Protein AF-A0A9D3Z4W9-F1 (afdb_monomer_lite)

Secondary structure (DSSP, 8-state):
-EEEE-TTSGGGHHHHHHHHHHHSTTGGGT-----EEEE--S-PPPEEEEE-TTS-EEEEE-TT--HHHHHHHHHHHHHHHHTT--S-----------------

Radius of gyration: 21.05 Å; chains: 1; bounding box: 59×42×53 Å

Sequence (104 aa):
MKFSFDPYEPNTFSIRDCLSILTSKSLKREATARVRVDIKSDRSRPHIDVEFNDGHQLILKTEYLKSGDILEKMDKFCKAKDTSQGEADIALTKMAGKQQKKKK

pLDDT: mean 73.48, std 17.81, range [34.47, 90.88]

Structure (mmCIF, N/CA/C/O backbone):
data_AF-A0A9D3Z4W9-F1
#
_entry.id   AF-A0A9D3Z4W9-F1
#
loop_
_atom_site.group_PDB
_atom_site.id
_atom_site.type_symbol
_atom_site.label_atom_id
_atom_site.label_alt_id
_atom_site.label_comp_id
_atom_site.label_asym_id
_atom_site.label_entity_id
_atom_site.label_seq_id
_atom_site.pdbx_PDB_ins_code
_atom_site.Cartn_x
_atom_site.Cartn_y
_atom_site.Cartn_z
_atom_site.occupancy
_atom_site.B_iso_or_equiv
_atom_site.auth_seq_id
_atom_site.auth_comp_id
_atom_site.auth_asym_id
_atom_site.auth_atom_id
_atom_site.pdbx_PDB_model_num
ATOM 1 N N . MET A 1 1 ? -1.883 -8.188 5.963 1.00 84.00 1 MET A N 1
ATOM 2 C CA . MET A 1 1 ? -1.735 -7.325 4.772 1.00 84.00 1 MET A CA 1
ATOM 3 C C . MET A 1 1 ? -0.298 -7.375 4.274 1.00 84.00 1 MET A C 1
ATOM 5 O O . MET A 1 1 ? 0.609 -7.098 5.052 1.00 84.00 1 MET A O 1
ATOM 9 N N . LYS A 1 2 ? -0.074 -7.754 3.017 1.00 88.19 2 LYS A N 1
ATOM 10 C CA . LYS A 1 2 ? 1.241 -7.902 2.396 1.00 88.19 2 LYS A CA 1
ATOM 11 C C . LYS A 1 2 ? 1.344 -6.990 1.171 1.00 88.19 2 LYS A C 1
ATOM 13 O O . LYS A 1 2 ? 0.511 -7.055 0.278 1.00 88.19 2 LYS A O 1
ATOM 18 N N . PHE A 1 3 ? 2.368 -6.149 1.134 1.00 89.38 3 PHE A N 1
ATOM 19 C CA . PHE A 1 3 ? 2.687 -5.278 0.006 1.00 89.38 3 PHE A CA 1
ATOM 20 C C . PHE A 1 3 ? 3.859 -5.882 -0.743 1.00 89.38 3 PHE A C 1
ATOM 22 O O . PHE A 1 3 ? 4.932 -5.991 -0.158 1.00 89.38 3 PHE A O 1
ATOM 29 N N . SER A 1 4 ? 3.671 -6.251 -2.006 1.00 90.88 4 SER A N 1
ATOM 30 C CA . SER A 1 4 ? 4.747 -6.787 -2.837 1.00 90.88 4 SER A CA 1
ATOM 31 C C . SER A 1 4 ? 4.989 -5.859 -4.016 1.00 90.88 4 SER A C 1
ATOM 33 O O . SER A 1 4 ? 4.064 -5.598 -4.787 1.00 90.88 4 SER A O 1
ATOM 35 N N . PHE A 1 5 ? 6.210 -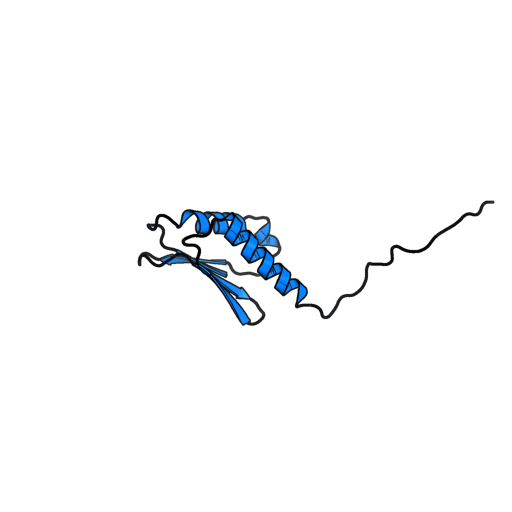5.353 -4.168 1.00 89.81 5 PHE A N 1
ATOM 36 C CA . PHE A 1 5 ? 6.568 -4.508 -5.308 1.00 89.81 5 PHE A CA 1
ATOM 37 C C . PHE A 1 5 ? 8.063 -4.540 -5.615 1.00 89.81 5 PHE A C 1
ATOM 39 O O . PHE A 1 5 ? 8.881 -4.844 -4.745 1.00 89.81 5 PHE A O 1
ATOM 46 N N . ASP A 1 6 ? 8.393 -4.185 -6.855 1.00 88.00 6 ASP A N 1
ATOM 47 C CA . ASP A 1 6 ? 9.762 -4.002 -7.328 1.00 88.00 6 ASP A CA 1
ATOM 48 C C . ASP A 1 6 ? 10.117 -2.504 -7.374 1.00 88.00 6 ASP A C 1
ATOM 50 O O . ASP A 1 6 ? 9.476 -1.754 -8.106 1.00 88.00 6 ASP A O 1
ATOM 54 N N . PRO A 1 7 ? 11.111 -2.019 -6.609 1.00 85.50 7 PRO A N 1
ATOM 55 C CA . PRO A 1 7 ? 11.423 -0.594 -6.529 1.00 85.50 7 PRO A CA 1
ATOM 56 C C . PRO A 1 7 ? 11.949 -0.004 -7.845 1.00 85.50 7 PRO A C 1
ATOM 58 O O . PRO A 1 7 ? 11.971 1.221 -7.972 1.00 85.50 7 PRO A O 1
ATOM 61 N N . TYR A 1 8 ? 12.377 -0.840 -8.795 1.00 84.75 8 TYR A N 1
ATOM 62 C CA . TYR A 1 8 ? 12.892 -0.409 -10.094 1.00 84.75 8 TYR A CA 1
ATOM 63 C C . TYR A 1 8 ? 11.790 -0.229 -11.146 1.00 84.75 8 TYR A C 1
ATOM 65 O O . TYR A 1 8 ? 12.039 0.376 -12.188 1.00 84.75 8 TYR A O 1
ATOM 73 N N . GLU A 1 9 ? 10.571 -0.706 -10.880 1.00 83.19 9 GLU A N 1
ATOM 74 C CA . GLU A 1 9 ? 9.425 -0.490 -11.762 1.00 83.19 9 GLU A CA 1
ATOM 75 C C . GLU A 1 9 ? 8.870 0.947 -11.612 1.00 83.19 9 GLU A C 1
ATOM 77 O O . GLU A 1 9 ? 8.651 1.419 -10.486 1.00 83.19 9 GLU A O 1
ATOM 82 N N . PRO A 1 10 ? 8.581 1.657 -12.724 1.00 77.75 10 PRO A N 1
ATOM 83 C CA . PRO A 1 10 ? 8.120 3.050 -12.701 1.00 77.75 10 PRO A CA 1
ATOM 84 C C . PRO A 1 10 ? 6.778 3.245 -11.979 1.00 77.75 10 PRO A C 1
ATOM 86 O O . PRO A 1 10 ? 6.529 4.304 -11.405 1.00 77.75 10 PRO A O 1
ATOM 89 N N . ASN A 1 11 ? 5.926 2.218 -11.940 1.00 80.94 11 ASN A N 1
ATOM 90 C CA . ASN A 1 11 ? 4.565 2.306 -11.397 1.00 80.94 11 ASN A CA 1
ATOM 91 C C . ASN A 1 11 ? 4.466 1.903 -9.914 1.00 80.94 11 ASN A C 1
ATOM 93 O O . ASN A 1 11 ? 3.417 1.466 -9.440 1.00 80.94 11 ASN A O 1
ATOM 97 N N . THR A 1 12 ? 5.551 2.046 -9.149 1.00 82.44 12 THR A N 1
ATOM 98 C CA . THR A 1 12 ? 5.576 1.694 -7.716 1.00 82.44 12 THR A CA 1
ATOM 99 C C . THR A 1 12 ? 5.347 2.861 -6.768 1.00 82.44 12 THR A C 1
ATOM 101 O O . THR A 1 12 ? 5.213 2.663 -5.560 1.00 82.44 12 THR A O 1
ATOM 104 N N . PHE A 1 13 ? 5.224 4.083 -7.286 1.00 86.31 13 PHE A N 1
ATOM 105 C CA . PHE A 1 13 ? 4.934 5.251 -6.457 1.00 86.31 13 PHE A CA 1
ATOM 106 C C . PHE A 1 13 ? 3.613 5.094 -5.690 1.00 86.31 13 PHE A C 1
ATOM 108 O O . PHE A 1 13 ? 3.581 5.271 -4.475 1.00 86.31 13 PHE A O 1
ATOM 115 N N . SER A 1 14 ? 2.543 4.674 -6.369 1.00 86.25 14 SER A N 1
ATOM 116 C CA . SER A 1 14 ? 1.207 4.574 -5.772 1.00 86.25 14 SER A CA 1
ATOM 117 C C . SER A 1 14 ? 1.136 3.567 -4.622 1.00 86.25 14 SER A C 1
ATOM 119 O O . SER A 1 14 ? 0.532 3.863 -3.595 1.00 86.25 14 SER A O 1
ATOM 121 N N . ILE A 1 15 ? 1.797 2.408 -4.741 1.00 87.19 15 ILE A N 1
ATOM 122 C CA . ILE A 1 15 ? 1.825 1.406 -3.662 1.00 87.19 15 ILE A CA 1
ATOM 123 C C . ILE A 1 15 ? 2.653 1.878 -2.458 1.00 87.19 15 ILE A C 1
ATOM 125 O O . ILE A 1 15 ? 2.271 1.625 -1.314 1.00 87.19 15 ILE A O 1
ATOM 129 N N . ARG A 1 16 ? 3.752 2.608 -2.694 1.00 87.75 16 ARG A N 1
ATOM 130 C CA . ARG A 1 16 ? 4.594 3.181 -1.630 1.00 87.75 16 ARG A CA 1
ATOM 131 C C . ARG A 1 16 ? 3.882 4.310 -0.891 1.00 87.75 16 ARG A C 1
ATOM 133 O O . ARG A 1 16 ? 3.978 4.387 0.332 1.00 87.75 16 ARG A O 1
ATOM 140 N N . ASP A 1 17 ? 3.140 5.136 -1.618 1.00 88.38 17 ASP A N 1
ATOM 141 C CA . ASP A 1 17 ? 2.316 6.206 -1.058 1.00 88.38 17 ASP A CA 1
ATOM 142 C C . ASP A 1 17 ? 1.195 5.635 -0.172 1.00 88.38 17 ASP A C 1
ATOM 144 O O . ASP A 1 17 ? 1.088 5.981 1.005 1.00 88.38 17 ASP A O 1
ATOM 148 N N . CYS A 1 18 ? 0.453 4.633 -0.665 1.00 85.44 18 CYS A N 1
ATOM 149 C CA . CYS A 1 18 ? -0.534 3.911 0.145 1.00 85.44 18 CYS A CA 1
ATOM 150 C C . CYS A 1 18 ? 0.082 3.290 1.406 1.00 85.44 18 CYS A C 1
ATOM 152 O O . CYS A 1 18 ? -0.487 3.399 2.492 1.00 85.44 18 CYS A O 1
ATOM 154 N N . LEU A 1 19 ? 1.251 2.652 1.286 1.00 86.50 19 LEU A N 1
ATOM 155 C CA . LEU A 1 19 ? 1.959 2.069 2.425 1.00 86.50 19 LEU A CA 1
ATOM 156 C C . LEU A 1 19 ? 2.335 3.135 3.469 1.00 86.50 19 LEU A C 1
ATOM 158 O O . LEU A 1 19 ? 2.191 2.897 4.669 1.00 86.50 19 LEU A O 1
ATOM 162 N N . SER A 1 20 ? 2.788 4.312 3.033 1.00 86.50 20 SER A N 1
ATOM 163 C CA . SER A 1 20 ? 3.102 5.442 3.918 1.00 86.50 20 SER A CA 1
ATOM 164 C C . SER A 1 20 ? 1.868 5.897 4.705 1.00 86.50 20 SER A C 1
ATOM 166 O O . SER A 1 20 ? 1.909 6.021 5.931 1.00 86.50 20 SER A O 1
ATOM 168 N N . ILE A 1 21 ? 0.733 6.042 4.018 1.00 83.62 21 ILE A N 1
ATOM 169 C CA . ILE A 1 21 ? -0.543 6.435 4.629 1.00 83.62 21 ILE A CA 1
ATOM 170 C C . ILE A 1 21 ? -0.992 5.394 5.664 1.00 83.62 21 ILE A C 1
ATOM 172 O O . ILE A 1 21 ? -1.359 5.750 6.783 1.00 83.62 21 ILE A O 1
ATOM 176 N N . LEU A 1 22 ? -0.889 4.104 5.342 1.00 78.75 22 LEU A N 1
ATOM 177 C CA . LEU A 1 22 ? -1.335 3.009 6.213 1.00 78.75 22 LEU A CA 1
ATOM 178 C C . LEU A 1 22 ? -0.412 2.749 7.404 1.00 78.75 22 LEU A C 1
ATOM 180 O O . LEU A 1 22 ? -0.856 2.294 8.454 1.00 78.75 22 LEU A O 1
ATOM 184 N N . THR A 1 23 ? 0.873 3.065 7.271 1.00 77.75 23 THR A N 1
ATOM 185 C CA . THR A 1 23 ? 1.839 2.964 8.374 1.00 77.75 23 THR A CA 1
ATOM 186 C C . THR A 1 23 ? 1.861 4.203 9.271 1.00 77.75 23 THR A C 1
ATOM 188 O O . THR A 1 23 ? 2.549 4.194 10.305 1.00 77.75 23 THR A O 1
ATOM 191 N N . SER A 1 24 ? 1.089 5.238 8.921 1.00 78.88 24 SER A N 1
ATOM 192 C CA . SER A 1 24 ? 0.921 6.441 9.730 1.00 78.88 24 SER A CA 1
ATOM 193 C C . SER A 1 24 ? 0.346 6.116 11.116 1.00 78.88 24 SER A C 1
ATOM 195 O O . SER A 1 24 ? -0.392 5.149 11.325 1.00 78.88 24 SER A O 1
ATOM 197 N N . LYS A 1 25 ? 0.714 6.934 12.110 1.00 60.50 25 LYS A N 1
ATOM 198 C CA . LYS A 1 25 ? 0.368 6.706 13.526 1.00 60.50 25 LYS A CA 1
ATOM 199 C C . LYS A 1 25 ? -1.144 6.688 13.789 1.00 60.50 25 LYS A C 1
ATOM 201 O O . LYS A 1 25 ? -1.556 6.119 14.795 1.00 60.50 25 LYS A O 1
ATOM 206 N N . SER A 1 26 ? -1.941 7.28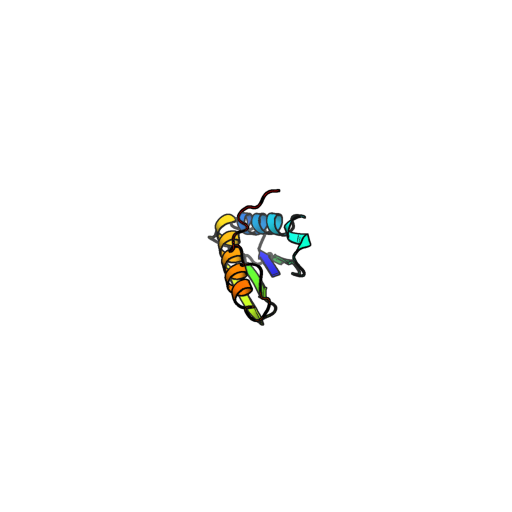9 12.908 1.00 61.94 26 SER A N 1
ATOM 207 C CA . SER A 1 26 ? -3.399 7.347 13.028 1.00 61.94 26 SER A CA 1
ATOM 208 C C . SER A 1 26 ? -4.049 5.990 12.750 1.00 61.94 26 SER A C 1
ATOM 210 O O . SER A 1 26 ? -4.885 5.557 13.531 1.00 61.94 26 SER A O 1
ATOM 212 N N . LEU A 1 27 ? -3.599 5.276 11.712 1.00 63.03 27 LEU A N 1
ATOM 213 C CA . LEU A 1 27 ? -4.137 3.962 11.324 1.00 63.03 27 LEU A CA 1
ATOM 214 C C . LEU A 1 27 ? -3.548 2.799 12.138 1.00 63.03 27 LEU A C 1
ATOM 216 O O . LEU A 1 27 ? -4.176 1.755 12.284 1.00 63.03 27 LEU A O 1
ATOM 220 N N . LYS A 1 28 ? -2.369 2.986 12.744 1.00 57.53 28 LYS A N 1
ATOM 221 C CA . LYS A 1 28 ? -1.752 1.983 13.632 1.00 57.53 28 LYS A CA 1
ATOM 222 C C . LYS A 1 28 ? -2.513 1.728 14.936 1.00 57.53 28 LYS A C 1
ATOM 224 O O . LYS A 1 28 ? -2.254 0.709 15.566 1.00 57.53 28 LYS A O 1
ATOM 229 N N . ARG A 1 29 ? -3.381 2.644 15.383 1.00 47.00 29 ARG A N 1
ATOM 230 C CA . ARG A 1 29 ? -4.078 2.508 16.677 1.00 47.00 29 ARG A CA 1
ATOM 231 C C . ARG A 1 29 ? -5.248 1.534 16.647 1.00 47.00 29 ARG A C 1
ATOM 233 O O . ARG A 1 29 ? -5.508 0.910 17.666 1.00 47.00 29 ARG A O 1
ATOM 240 N N . GLU A 1 30 ? -5.927 1.409 15.514 1.00 52.47 30 GLU A N 1
ATOM 241 C CA . GLU A 1 30 ? -7.134 0.581 15.393 1.00 52.47 30 GLU A CA 1
ATOM 242 C C . GLU A 1 30 ? -6.835 -0.822 14.843 1.00 52.47 30 GLU A C 1
ATOM 244 O O . GLU A 1 30 ? -7.643 -1.734 14.976 1.00 52.47 30 GLU A O 1
ATOM 249 N N . ALA A 1 31 ? -5.655 -1.031 14.254 1.00 57.41 31 ALA A N 1
ATOM 250 C 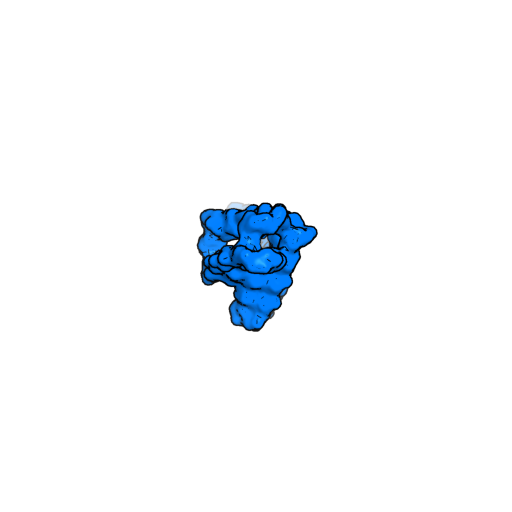CA . ALA A 1 31 ? -5.373 -2.220 13.469 1.00 57.41 31 ALA A CA 1
ATOM 251 C C . ALA A 1 31 ? -4.499 -3.248 14.214 1.00 57.41 31 ALA A C 1
ATOM 253 O O . ALA A 1 31 ? -3.274 -3.142 14.252 1.00 57.41 31 ALA A O 1
ATOM 254 N N . THR A 1 32 ? -5.102 -4.355 14.657 1.00 63.06 32 THR A N 1
ATOM 255 C CA . THR A 1 32 ? -4.404 -5.649 14.843 1.00 63.06 32 THR A CA 1
ATOM 256 C C . THR A 1 32 ? -3.835 -6.202 13.524 1.00 63.06 32 THR A C 1
ATOM 258 O O . THR A 1 32 ? -3.123 -7.210 13.520 1.00 63.06 32 THR A O 1
ATOM 261 N N . ALA A 1 33 ? -4.117 -5.551 12.389 1.00 64.94 33 ALA A N 1
ATOM 262 C CA . ALA A 1 33 ? -3.643 -5.945 11.074 1.00 64.94 33 ALA A CA 1
ATOM 263 C C . ALA A 1 33 ? -2.115 -5.825 10.964 1.00 64.94 33 ALA A C 1
ATOM 265 O O . ALA A 1 33 ? -1.526 -4.743 10.963 1.00 64.94 33 ALA A O 1
ATOM 266 N N . ARG A 1 34 ? -1.453 -6.973 10.801 1.00 76.81 34 ARG A N 1
ATOM 267 C CA . ARG A 1 34 ? -0.019 -7.029 10.512 1.00 76.81 34 ARG A CA 1
ATOM 268 C C . ARG A 1 34 ? 0.231 -6.589 9.072 1.00 76.81 34 ARG A C 1
ATOM 270 O O . ARG A 1 34 ? -0.214 -7.249 8.126 1.00 76.81 34 ARG A O 1
ATOM 277 N N . VAL A 1 35 ? 0.970 -5.496 8.917 1.00 83.12 35 VAL A N 1
ATOM 278 C CA . VAL A 1 35 ? 1.488 -5.025 7.629 1.00 83.12 35 VAL A CA 1
ATOM 279 C C . VAL A 1 35 ? 2.861 -5.651 7.390 1.00 83.12 35 VAL A C 1
ATOM 281 O O . VAL A 1 35 ? 3.771 -5.496 8.200 1.00 83.12 35 VAL A O 1
ATOM 284 N N . ARG A 1 36 ? 3.008 -6.374 6.280 1.00 86.44 36 ARG A N 1
ATOM 285 C CA . ARG A 1 36 ? 4.270 -6.935 5.786 1.00 86.44 36 ARG A CA 1
ATOM 286 C C . ARG A 1 36 ? 4.607 -6.312 4.440 1.00 86.44 36 ARG A C 1
ATOM 288 O O . ARG A 1 36 ? 3.716 -6.093 3.626 1.00 86.44 36 ARG A O 1
ATOM 295 N N . VAL A 1 37 ? 5.886 -6.061 4.204 1.00 89.38 37 VAL A N 1
ATOM 296 C CA . VAL A 1 37 ? 6.392 -5.508 2.945 1.00 89.38 37 VAL A CA 1
ATOM 297 C C . VAL A 1 37 ? 7.398 -6.499 2.376 1.00 89.38 37 VAL A C 1
ATOM 299 O O . VAL A 1 37 ? 8.292 -6.939 3.092 1.00 89.38 37 VAL A O 1
ATOM 302 N N . ASP A 1 38 ? 7.208 -6.875 1.120 1.00 89.69 38 ASP A N 1
ATOM 303 C CA . ASP A 1 38 ? 8.010 -7.832 0.369 1.00 89.69 38 ASP A CA 1
ATOM 304 C C . ASP A 1 38 ? 8.578 -7.112 -0.857 1.00 89.69 38 ASP A C 1
ATOM 306 O O . ASP A 1 38 ? 7.862 -6.788 -1.806 1.00 89.69 38 ASP A O 1
ATOM 310 N N . ILE A 1 39 ? 9.860 -6.772 -0.788 1.00 87.94 39 ILE A N 1
ATOM 311 C CA . ILE A 1 39 ? 10.545 -6.051 -1.859 1.00 87.94 39 ILE A CA 1
ATOM 312 C C . ILE A 1 39 ? 11.165 -7.095 -2.774 1.00 87.94 39 ILE A C 1
ATOM 314 O O . ILE A 1 39 ? 12.026 -7.865 -2.348 1.00 87.94 39 ILE A O 1
ATOM 318 N N . LYS A 1 40 ? 10.723 -7.116 -4.028 1.00 87.00 40 LYS A N 1
ATOM 319 C CA . LYS A 1 40 ? 11.227 -8.037 -5.049 1.00 87.00 40 LYS A CA 1
ATOM 320 C C . LYS A 1 40 ? 12.081 -7.286 -6.070 1.00 87.00 40 LYS A C 1
ATOM 322 O O . LYS A 1 40 ? 12.021 -6.068 -6.140 1.00 87.00 40 LYS A O 1
ATOM 327 N N . SER A 1 41 ? 12.897 -8.011 -6.833 1.00 83.06 41 SER A N 1
ATOM 328 C CA . SER A 1 41 ? 13.730 -7.470 -7.927 1.00 83.06 41 SER A CA 1
ATOM 329 C C . SER A 1 41 ? 13.564 -8.301 -9.211 1.00 83.06 41 SER A C 1
ATOM 331 O O . SER A 1 41 ? 14.483 -8.432 -10.019 1.00 83.06 41 SER A O 1
ATOM 333 N N . ASP A 1 42 ? 12.410 -8.949 -9.352 1.00 84.25 42 ASP A N 1
ATOM 334 C CA . ASP A 1 42 ? 12.061 -9.885 -10.422 1.00 84.25 42 ASP A CA 1
ATOM 335 C C . ASP A 1 42 ? 11.206 -9.232 -11.522 1.00 84.25 42 ASP A C 1
ATOM 337 O O . ASP A 1 42 ? 10.651 -9.942 -12.361 1.00 84.25 42 ASP A O 1
ATOM 341 N N . ARG A 1 43 ? 11.080 -7.893 -11.528 1.00 79.31 43 ARG A N 1
ATOM 342 C CA . ARG A 1 43 ? 10.146 -7.135 -12.380 1.00 79.31 43 ARG A CA 1
ATOM 343 C C . ARG A 1 43 ? 8.696 -7.592 -12.212 1.00 79.31 43 ARG A C 1
ATOM 345 O O . ARG A 1 43 ? 7.886 -7.516 -13.139 1.00 79.31 43 ARG A O 1
ATOM 352 N N . SER A 1 44 ? 8.354 -8.120 -11.034 1.00 83.75 44 SER A N 1
ATOM 353 C CA . SER A 1 44 ? 6.981 -8.517 -10.749 1.00 83.75 44 SER A CA 1
ATOM 354 C C . SER A 1 44 ? 6.073 -7.302 -10.606 1.00 83.75 44 SER A C 1
ATOM 356 O O . SER A 1 44 ? 6.439 -6.245 -10.088 1.00 83.75 44 SER A O 1
ATOM 358 N N . ARG A 1 45 ? 4.832 -7.477 -11.065 1.00 86.12 45 ARG A N 1
ATOM 359 C CA . ARG A 1 45 ? 3.806 -6.438 -10.990 1.00 86.12 45 ARG A CA 1
ATOM 360 C C . ARG A 1 45 ? 3.476 -6.130 -9.524 1.00 86.12 45 ARG A C 1
ATOM 362 O O . ARG A 1 45 ? 3.260 -7.068 -8.739 1.00 86.12 45 ARG A O 1
ATOM 369 N N . PRO A 1 46 ? 3.368 -4.842 -9.158 1.00 89.25 46 PRO A N 1
ATOM 370 C CA . PRO A 1 46 ? 3.076 -4.456 -7.792 1.00 89.25 46 PRO A CA 1
ATOM 371 C C . PRO A 1 46 ? 1.650 -4.875 -7.419 1.00 89.25 46 PRO A C 1
ATOM 373 O O . PRO A 1 46 ? 0.690 -4.667 -8.173 1.00 89.25 46 PRO A O 1
ATOM 376 N N . HIS A 1 47 ? 1.515 -5.501 -6.255 1.00 89.50 47 HIS A N 1
ATOM 377 C CA . HIS A 1 47 ? 0.229 -5.939 -5.733 1.00 89.50 47 HIS A CA 1
ATOM 378 C C . HIS A 1 47 ? 0.177 -5.863 -4.211 1.00 89.50 47 HIS A C 1
ATOM 380 O O . HIS A 1 47 ? 1.184 -5.966 -3.508 1.00 89.50 47 HIS A O 1
ATOM 386 N N . ILE A 1 48 ? -1.040 -5.701 -3.711 1.00 89.62 48 ILE A N 1
ATOM 387 C CA . ILE A 1 48 ? -1.367 -5.708 -2.294 1.00 89.62 48 ILE A CA 1
ATOM 388 C C . ILE A 1 48 ? -2.258 -6.911 -2.041 1.00 89.62 48 ILE A C 1
ATOM 390 O O . ILE A 1 48 ? -3.256 -7.102 -2.731 1.00 89.62 48 ILE A O 1
ATOM 394 N N . ASP A 1 49 ? -1.896 -7.694 -1.041 1.00 89.19 49 ASP A N 1
ATOM 395 C CA . ASP A 1 49 ? -2.641 -8.854 -0.589 1.00 89.19 49 ASP A CA 1
ATOM 396 C C . ASP A 1 49 ? -3.181 -8.599 0.824 1.00 89.19 49 ASP A C 1
ATOM 398 O O . ASP A 1 49 ? -2.435 -8.296 1.765 1.00 89.19 49 ASP A O 1
ATOM 402 N N . VAL A 1 50 ? -4.499 -8.658 0.975 1.00 86.56 50 VAL A N 1
ATOM 403 C CA . VAL A 1 50 ? -5.198 -8.438 2.238 1.00 86.56 50 VAL A CA 1
ATOM 404 C C . VAL A 1 50 ? -5.948 -9.706 2.602 1.00 86.56 50 VAL A C 1
ATOM 406 O O . VAL A 1 50 ? -6.961 -10.038 1.997 1.00 86.56 50 VAL A O 1
ATOM 409 N N . GLU A 1 51 ? -5.451 -10.389 3.621 1.00 85.81 51 GLU A N 1
ATOM 410 C CA . GLU A 1 51 ? -6.138 -11.502 4.262 1.00 85.81 51 GLU A CA 1
ATOM 411 C C . GLU A 1 51 ? -6.976 -10.960 5.425 1.00 85.81 51 GLU A C 1
ATOM 413 O O . GLU A 1 51 ? -6.452 -10.264 6.304 1.00 85.81 51 GLU A O 1
ATOM 418 N N . PHE A 1 52 ? -8.277 -11.235 5.388 1.00 82.31 52 PHE A N 1
ATOM 419 C CA . PHE A 1 52 ? -9.230 -10.887 6.437 1.00 82.31 52 PHE A CA 1
ATOM 420 C C . PHE A 1 52 ? -9.397 -12.055 7.417 1.00 82.31 52 PHE A C 1
ATOM 422 O O . PHE A 1 52 ? -9.185 -13.211 7.064 1.00 82.31 52 PHE A O 1
ATOM 429 N N . ASN A 1 53 ? -9.863 -11.766 8.635 1.00 80.81 53 ASN A N 1
ATOM 430 C CA . ASN A 1 53 ? -10.105 -12.791 9.666 1.00 80.81 53 ASN A CA 1
ATOM 431 C C . ASN A 1 53 ? -11.167 -13.832 9.259 1.00 80.81 53 ASN A C 1
ATOM 433 O O . ASN A 1 53 ? -11.187 -14.932 9.795 1.00 80.81 53 ASN A O 1
ATOM 437 N N . ASP A 1 54 ? -12.022 -13.482 8.300 1.00 78.69 54 ASP A N 1
ATOM 438 C CA . ASP A 1 54 ? -13.076 -14.320 7.712 1.00 78.69 54 ASP A CA 1
ATOM 439 C C . ASP A 1 54 ? -12.525 -15.300 6.644 1.00 78.69 54 ASP A C 1
ATOM 441 O O . ASP A 1 54 ? -13.269 -15.919 5.894 1.00 78.69 54 ASP A O 1
ATOM 445 N N . GLY A 1 55 ? -11.198 -15.393 6.485 1.00 79.00 55 GLY A N 1
ATOM 446 C CA . GLY A 1 55 ? -10.547 -16.249 5.481 1.00 79.00 55 GLY A CA 1
ATOM 447 C C . GLY A 1 55 ? -10.649 -15.730 4.042 1.00 79.00 55 GLY A C 1
ATOM 448 O O . GLY A 1 55 ? -10.132 -16.349 3.113 1.00 79.00 55 GLY A O 1
ATOM 449 N N . HIS A 1 56 ? -11.284 -14.575 3.831 1.00 82.94 56 HIS A N 1
ATOM 450 C CA . HIS A 1 56 ? -11.291 -13.911 2.535 1.00 82.94 56 HIS A CA 1
ATOM 451 C C . HIS A 1 56 ? -9.949 -13.255 2.234 1.00 82.94 56 HIS A C 1
ATOM 453 O O . HIS A 1 56 ? -9.337 -12.616 3.091 1.00 82.94 56 HIS A O 1
ATOM 459 N N . GLN A 1 57 ? -9.559 -13.335 0.966 1.00 86.69 57 GLN A N 1
ATOM 460 C CA . GLN A 1 57 ? -8.357 -12.713 0.442 1.00 86.69 57 GLN A CA 1
ATOM 461 C C . GLN A 1 57 ? -8.727 -11.683 -0.627 1.00 86.69 57 GLN A C 1
ATOM 463 O O . GLN A 1 57 ? -9.450 -11.982 -1.579 1.00 86.69 57 GLN A O 1
ATOM 468 N N . LEU A 1 58 ? -8.224 -10.463 -0.478 1.00 85.75 58 LEU A N 1
ATOM 469 C CA . LEU A 1 58 ? -8.347 -9.393 -1.459 1.00 85.75 58 LEU A CA 1
ATOM 470 C C . LEU A 1 58 ? -6.975 -9.115 -2.066 1.00 85.75 58 LEU A C 1
ATOM 472 O O . LEU A 1 58 ? -6.064 -8.657 -1.379 1.00 85.75 58 LEU A O 1
ATOM 476 N N . ILE A 1 59 ? -6.856 -9.337 -3.374 1.00 89.69 59 ILE A N 1
ATOM 477 C CA . ILE A 1 59 ? -5.640 -9.051 -4.136 1.00 89.69 59 ILE A CA 1
ATOM 478 C C . ILE A 1 59 ? -5.890 -7.828 -5.020 1.00 89.69 59 ILE A C 1
ATOM 480 O O . ILE A 1 59 ? -6.655 -7.880 -5.984 1.00 89.69 59 ILE A O 1
ATOM 484 N N . LEU A 1 60 ? -5.219 -6.722 -4.712 1.00 88.19 60 LEU A N 1
ATOM 485 C CA . LEU A 1 60 ? -5.264 -5.485 -5.488 1.00 88.19 60 LEU A CA 1
ATOM 486 C C . LEU A 1 60 ? -4.003 -5.378 -6.344 1.00 88.19 60 LEU A C 1
ATOM 488 O O . LEU A 1 60 ? -2.898 -5.252 -5.824 1.00 88.19 60 LEU A O 1
ATOM 492 N N . LYS A 1 61 ? -4.165 -5.391 -7.669 1.00 88.81 61 LYS A N 1
ATOM 493 C CA . LYS A 1 61 ? -3.076 -5.118 -8.619 1.00 88.81 61 LYS A CA 1
ATOM 494 C C . LYS A 1 61 ? -2.944 -3.610 -8.794 1.00 88.81 61 LYS A C 1
ATOM 496 O O . LYS A 1 61 ? -3.861 -2.978 -9.310 1.00 88.81 61 LYS A O 1
ATOM 501 N N . THR A 1 62 ? -1.827 -3.033 -8.364 1.00 83.88 62 THR A N 1
ATOM 502 C CA . THR A 1 62 ? -1.667 -1.572 -8.256 1.00 83.88 62 THR A CA 1
ATOM 503 C C . THR A 1 62 ? -0.942 -0.943 -9.445 1.00 83.88 62 THR A C 1
ATOM 505 O O . THR A 1 62 ? -0.638 0.239 -9.408 1.00 83.88 62 THR A O 1
ATOM 508 N N . GLU A 1 63 ? -0.671 -1.711 -10.502 1.00 81.75 63 GLU A N 1
ATOM 509 C CA . GLU A 1 63 ? 0.105 -1.283 -11.679 1.00 81.75 63 GLU A CA 1
ATOM 510 C C . GLU A 1 63 ? -0.490 -0.073 -12.417 1.00 81.75 63 GLU A C 1
ATOM 512 O O . GLU A 1 63 ? 0.255 0.754 -12.932 1.00 81.75 63 GLU A O 1
ATOM 517 N N . TYR A 1 64 ? -1.821 0.051 -12.437 1.00 83.69 64 TYR A N 1
ATOM 518 C CA . TYR A 1 64 ? -2.543 1.137 -13.118 1.00 83.69 64 TYR A CA 1
ATOM 519 C C . TYR A 1 64 ? -3.543 1.855 -12.204 1.00 83.69 64 TYR A C 1
ATOM 521 O O . TYR A 1 64 ? -4.466 2.512 -12.680 1.00 83.69 64 TYR A O 1
ATOM 529 N N . LEU A 1 65 ? -3.407 1.690 -10.887 1.00 83.38 65 LEU A N 1
ATOM 530 C CA . LEU A 1 65 ? -4.298 2.315 -9.913 1.00 83.38 65 LEU A CA 1
ATOM 531 C C . LEU A 1 65 ? -3.572 3.459 -9.214 1.00 83.38 65 LEU A C 1
ATOM 533 O O . LEU A 1 65 ? -2.432 3.299 -8.778 1.00 83.38 65 LEU A O 1
ATOM 537 N N . LYS A 1 66 ? -4.248 4.601 -9.063 1.00 86.06 66 LYS A N 1
ATOM 538 C CA . LYS A 1 66 ? -3.722 5.710 -8.261 1.00 86.06 66 LYS A CA 1
ATOM 539 C C . LYS A 1 66 ? -3.827 5.366 -6.777 1.00 86.06 66 LYS A C 1
ATOM 541 O O . LYS A 1 66 ? -4.659 4.552 -6.377 1.00 86.06 66 LYS A O 1
ATOM 546 N N . SER A 1 67 ? -3.023 6.026 -5.942 1.00 83.75 67 SER A N 1
ATOM 547 C CA . SER A 1 67 ? -3.045 5.797 -4.491 1.00 83.75 67 SER A CA 1
ATOM 548 C C . SER A 1 67 ? -4.428 6.054 -3.878 1.00 83.75 67 SER A C 1
ATOM 550 O O . SER A 1 67 ? -4.888 5.268 -3.052 1.00 83.75 67 SER A O 1
ATOM 552 N N . GLY A 1 68 ? -5.141 7.080 -4.356 1.00 84.44 68 GLY A N 1
ATOM 553 C CA . GLY A 1 68 ? -6.525 7.361 -3.956 1.00 84.44 68 GLY A CA 1
ATOM 554 C C . GLY A 1 68 ? -7.502 6.227 -4.284 1.00 84.44 68 GLY A C 1
ATOM 555 O O . GLY A 1 68 ? -8.252 5.802 -3.410 1.00 84.44 68 GLY A O 1
ATOM 556 N N . ASP A 1 69 ? -7.436 5.673 -5.498 1.00 86.31 69 ASP A N 1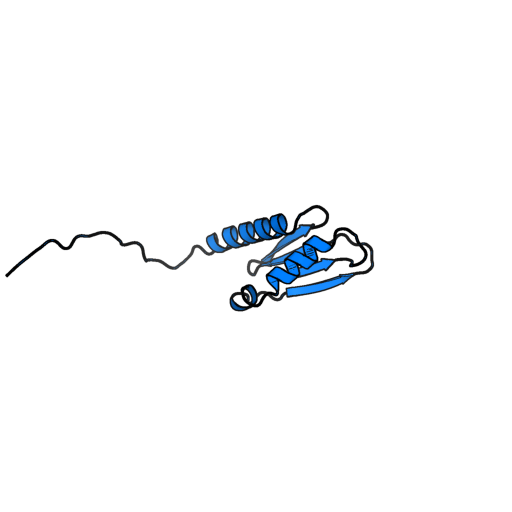
ATOM 557 C CA . ASP A 1 69 ? -8.339 4.596 -5.933 1.00 86.31 69 ASP A CA 1
ATOM 558 C C . ASP A 1 69 ? -8.113 3.305 -5.132 1.00 86.31 69 ASP A C 1
ATOM 560 O O . ASP A 1 69 ? -9.052 2.560 -4.846 1.00 86.31 69 ASP A O 1
ATOM 564 N N . ILE A 1 70 ? -6.855 3.024 -4.774 1.00 85.81 70 ILE A N 1
ATOM 565 C CA . ILE A 1 70 ? -6.479 1.869 -3.950 1.00 85.81 70 ILE A CA 1
ATOM 566 C C . ILE A 1 70 ? -7.082 2.013 -2.551 1.00 85.81 70 ILE A C 1
ATOM 568 O O . ILE A 1 70 ? -7.698 1.070 -2.054 1.00 85.81 70 ILE A O 1
ATOM 572 N N . LEU A 1 71 ? -6.932 3.191 -1.937 1.00 85.06 71 LEU A N 1
ATOM 573 C CA . LEU A 1 71 ? -7.470 3.473 -0.607 1.00 85.06 71 LEU A CA 1
ATOM 574 C C . LEU A 1 71 ? -8.996 3.441 -0.598 1.00 85.06 71 LEU A C 1
ATOM 576 O O . LEU A 1 71 ? -9.572 2.822 0.289 1.00 85.06 71 LEU A O 1
ATOM 580 N N . GLU A 1 72 ? -9.650 4.035 -1.597 1.00 86.88 72 GLU A N 1
ATOM 581 C CA . GLU A 1 72 ? -11.111 4.035 -1.697 1.00 86.88 72 GLU A CA 1
ATOM 582 C C . GLU A 1 72 ? -11.663 2.616 -1.874 1.00 86.88 72 GLU A C 1
ATOM 584 O O . GLU A 1 72 ? -12.628 2.233 -1.212 1.00 86.88 72 GLU A O 1
ATOM 589 N N . LYS A 1 73 ? -11.048 1.801 -2.743 1.00 86.44 73 LYS A N 1
ATOM 590 C CA . LYS A 1 73 ? -11.449 0.397 -2.901 1.00 86.44 73 LYS A CA 1
ATOM 591 C C . LYS A 1 73 ? -11.267 -0.367 -1.600 1.00 86.44 73 LYS A C 1
ATOM 593 O O . LYS A 1 73 ? -12.171 -1.093 -1.201 1.00 86.44 73 LYS A O 1
ATOM 598 N N . MET A 1 74 ? -10.126 -0.198 -0.941 1.00 82.88 74 MET A N 1
ATOM 599 C CA . MET A 1 74 ? -9.851 -0.886 0.312 1.00 82.88 74 MET A CA 1
ATOM 600 C C . MET A 1 74 ? -10.832 -0.474 1.417 1.00 82.88 74 MET A C 1
ATOM 602 O O . MET A 1 74 ? -11.376 -1.345 2.083 1.00 82.88 74 MET A O 1
ATOM 606 N N . ASP A 1 75 ? -11.135 0.819 1.546 1.00 84.44 75 ASP A N 1
ATOM 607 C CA . ASP A 1 75 ? -12.136 1.347 2.480 1.00 84.44 75 ASP A CA 1
ATOM 608 C C . ASP A 1 75 ? -13.540 0.794 2.193 1.00 84.44 75 ASP A C 1
ATOM 610 O O . ASP A 1 75 ? -14.222 0.332 3.105 1.00 84.44 75 ASP A O 1
ATOM 614 N N . LYS A 1 76 ? -13.958 0.739 0.920 1.00 85.38 76 LYS A N 1
ATOM 615 C CA . LYS A 1 76 ? -15.230 0.111 0.525 1.00 85.38 76 LYS A CA 1
ATOM 616 C C . LYS A 1 76 ? -15.294 -1.362 0.923 1.00 85.38 76 LYS A C 1
ATOM 618 O O . LYS A 1 76 ? -16.327 -1.804 1.419 1.00 85.38 76 LYS A O 1
ATOM 623 N N . PHE A 1 77 ? -14.210 -2.114 0.721 1.00 82.62 77 PHE A N 1
ATOM 624 C CA . PHE A 1 77 ? -14.142 -3.520 1.125 1.00 82.62 77 PHE A CA 1
ATOM 625 C C . PHE A 1 77 ? -14.186 -3.684 2.646 1.00 82.62 77 PHE A C 1
ATOM 627 O O . PHE A 1 77 ? -14.935 -4.533 3.127 1.00 82.62 77 PHE A O 1
ATOM 634 N N . CYS A 1 78 ? -13.455 -2.856 3.398 1.00 79.00 78 CYS A N 1
ATOM 635 C CA . CYS A 1 78 ? -13.517 -2.851 4.858 1.00 79.00 78 CYS A CA 1
ATOM 636 C C . CYS A 1 78 ? -14.936 -2.541 5.350 1.00 79.00 78 CYS A C 1
ATOM 638 O O . CYS A 1 78 ? -15.489 -3.323 6.111 1.00 79.00 78 CYS A O 1
ATOM 640 N N . LYS A 1 79 ? -15.581 -1.486 4.835 1.00 80.56 79 LYS A N 1
ATOM 641 C CA . LYS A 1 79 ? -16.953 -1.098 5.212 1.00 80.56 79 LYS A CA 1
ATOM 642 C C . LYS A 1 79 ? -17.997 -2.159 4.882 1.00 80.56 79 LYS A C 1
ATOM 644 O O . LYS A 1 79 ? -18.889 -2.407 5.690 1.00 80.56 79 LYS A O 1
ATOM 649 N N . ALA A 1 80 ? -17.896 -2.787 3.709 1.00 81.62 80 ALA A N 1
ATOM 650 C CA . ALA A 1 80 ? -18.788 -3.878 3.317 1.00 81.62 80 ALA A CA 1
ATOM 651 C C . ALA A 1 80 ? -18.641 -5.100 4.239 1.00 81.62 80 ALA A C 1
ATOM 653 O O . ALA A 1 80 ? -19.616 -5.802 4.510 1.00 81.62 80 ALA A O 1
ATOM 654 N N . LYS A 1 81 ? -17.429 -5.353 4.746 1.00 71.44 81 LYS A N 1
ATOM 655 C CA . LYS A 1 81 ? -17.166 -6.436 5.697 1.00 71.44 81 LYS A CA 1
ATOM 656 C C . LYS A 1 81 ? -17.518 -6.071 7.141 1.00 71.44 81 LYS A C 1
ATOM 658 O O . LYS A 1 81 ? -18.070 -6.928 7.821 1.00 71.44 81 LYS A O 1
ATOM 663 N N . ASP A 1 82 ? -17.337 -4.822 7.564 1.00 68.00 82 ASP A N 1
ATOM 664 C CA . ASP A 1 82 ? -17.804 -4.330 8.872 1.00 68.00 82 ASP A CA 1
ATOM 665 C C . ASP A 1 82 ? -19.325 -4.448 9.007 1.00 68.00 82 ASP A C 1
ATOM 667 O O . ASP A 1 82 ? -19.835 -4.851 10.046 1.00 68.00 82 ASP A O 1
ATOM 671 N N . THR A 1 83 ? -20.073 -4.188 7.930 1.00 57.91 83 THR A N 1
ATOM 672 C CA . THR A 1 83 ? -21.536 -4.387 7.926 1.00 57.91 83 THR A CA 1
ATOM 673 C C . THR A 1 83 ? -21.962 -5.857 7.878 1.00 57.91 83 THR A C 1
ATOM 675 O O . THR A 1 83 ? -23.130 -6.153 8.118 1.00 57.91 83 THR A O 1
ATOM 678 N N . SER A 1 84 ? -21.034 -6.782 7.611 1.00 50.91 84 SER A N 1
ATOM 679 C CA . SER A 1 84 ? -21.291 -8.228 7.601 1.00 50.91 84 SER A CA 1
ATOM 680 C C . SER A 1 84 ? -20.983 -8.910 8.943 1.00 50.91 84 SER A C 1
ATOM 682 O O . SER A 1 84 ? -21.330 -10.075 9.109 1.00 50.91 84 SER A O 1
ATOM 684 N N . GLN A 1 85 ? -20.425 -8.199 9.933 1.00 44.41 85 GLN A N 1
ATOM 685 C CA . GLN A 1 85 ? -20.529 -8.585 11.350 1.00 44.41 85 GLN A CA 1
ATOM 686 C C . GLN A 1 85 ? -21.779 -7.944 11.964 1.00 44.41 85 GLN A C 1
ATOM 688 O O . GLN A 1 85 ? -21.737 -7.201 12.936 1.00 44.41 85 GLN A O 1
ATOM 693 N N . GLY A 1 86 ? -22.916 -8.210 11.327 1.00 41.78 86 GLY A N 1
ATOM 694 C CA . GLY A 1 86 ? -24.237 -7.824 11.792 1.00 41.78 86 GLY A CA 1
ATOM 695 C C . 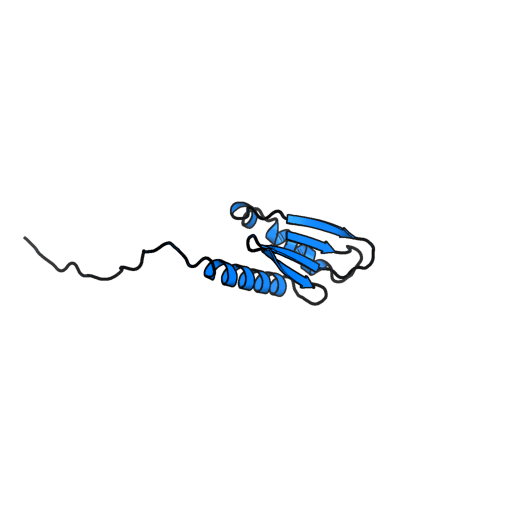GLY A 1 86 ? -24.918 -8.959 12.544 1.00 41.78 86 GLY A C 1
ATOM 696 O O . GLY A 1 86 ? -26.018 -9.336 12.164 1.00 41.78 86 GLY A O 1
ATOM 697 N N . GLU A 1 87 ? -24.297 -9.472 13.606 1.00 43.41 87 GLU A N 1
ATOM 698 C CA . GLU A 1 87 ? -25.048 -9.975 14.760 1.00 43.41 87 GLU A CA 1
ATOM 699 C C . GLU A 1 87 ? -24.449 -9.380 16.049 1.00 43.41 87 GLU A C 1
ATOM 701 O O . GLU A 1 87 ? -23.324 -9.704 16.416 1.00 43.41 87 GLU A O 1
ATOM 706 N N . ALA A 1 88 ? -25.264 -8.523 16.694 1.00 46.56 88 ALA A N 1
ATOM 707 C CA . ALA A 1 88 ? -25.117 -7.835 17.996 1.00 46.56 88 ALA A CA 1
ATOM 708 C C . ALA A 1 88 ? -24.034 -6.729 18.067 1.00 46.56 88 ALA A C 1
ATOM 710 O O . ALA A 1 88 ? -22.873 -6.977 17.793 1.00 46.56 88 ALA A O 1
ATOM 711 N N . ASP A 1 89 ? -24.310 -5.451 18.364 1.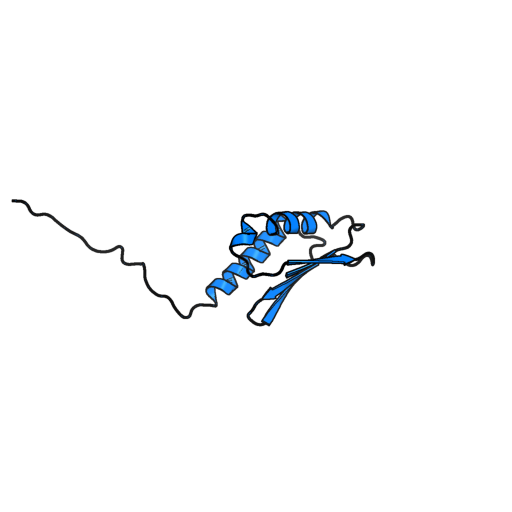00 45.22 89 ASP A N 1
ATOM 712 C CA . ASP A 1 89 ? -25.200 -4.848 19.375 1.00 45.22 89 ASP A CA 1
ATOM 713 C C . ASP A 1 89 ? -25.896 -3.579 18.815 1.00 45.22 89 ASP A C 1
ATOM 715 O O . ASP A 1 89 ? -25.257 -2.679 18.280 1.00 45.22 89 ASP A O 1
ATOM 719 N N . ILE A 1 90 ? -27.224 -3.511 18.683 1.00 45.88 90 ILE A N 1
ATOM 720 C CA . ILE A 1 90 ? -28.244 -3.089 19.667 1.00 45.88 90 ILE A CA 1
ATOM 721 C C . ILE A 1 90 ? -28.001 -1.714 20.340 1.00 45.88 90 ILE A C 1
ATOM 723 O O . ILE A 1 90 ? -27.207 -1.558 21.256 1.00 45.88 90 ILE A O 1
ATOM 727 N N . ALA A 1 91 ? -28.876 -0.774 19.954 1.00 48.91 91 ALA A N 1
ATOM 728 C CA . ALA A 1 91 ? -29.388 0.383 20.699 1.00 48.91 91 ALA A CA 1
ATOM 729 C C . ALA A 1 91 ? -28.478 1.596 20.970 1.00 48.91 91 ALA A C 1
ATOM 731 O O . ALA A 1 91 ? -27.862 1.709 22.019 1.00 48.91 91 ALA A O 1
ATOM 732 N N . LEU A 1 92 ? -28.649 2.634 20.138 1.00 47.03 92 LEU A N 1
ATOM 733 C CA . LEU A 1 92 ? -28.869 4.017 20.600 1.00 47.03 92 LEU A CA 1
ATOM 734 C C . LEU A 1 92 ? -29.603 4.826 19.513 1.00 47.03 92 LEU A C 1
ATOM 736 O O . LEU A 1 92 ? -29.095 5.773 18.923 1.00 47.03 92 LEU A O 1
ATOM 740 N N . THR A 1 93 ? -30.854 4.452 19.239 1.00 45.75 93 THR A N 1
ATOM 741 C CA . THR A 1 93 ? -31.792 5.314 18.502 1.00 45.75 93 THR A CA 1
ATOM 742 C C . THR A 1 93 ? -33.129 5.343 19.230 1.00 45.75 93 THR A C 1
ATOM 744 O O . THR A 1 93 ? -34.097 4.697 18.848 1.00 45.75 93 THR A O 1
ATOM 747 N N . LYS A 1 94 ? -33.183 6.108 20.323 1.00 49.22 94 LYS A N 1
ATOM 748 C CA . LYS A 1 94 ? -34.437 6.668 20.847 1.00 49.22 94 LYS A CA 1
ATOM 749 C C . LYS A 1 94 ? -34.251 8.154 21.143 1.00 49.22 94 LYS A C 1
ATOM 751 O O . LYS A 1 94 ? -34.356 8.602 22.276 1.00 49.22 94 LYS A O 1
ATOM 756 N N . MET A 1 95 ? -34.012 8.934 20.089 1.00 46.22 95 MET A N 1
ATOM 757 C CA . MET A 1 95 ? -34.475 10.320 20.060 1.00 46.22 95 MET A CA 1
ATOM 758 C C . MET A 1 95 ? -35.965 10.306 19.706 1.00 46.22 95 MET A C 1
ATOM 760 O O . MET A 1 95 ? -36.327 10.393 18.540 1.00 46.22 95 MET A O 1
ATOM 764 N N . ALA A 1 96 ? -36.833 10.152 20.706 1.00 41.66 96 ALA A N 1
ATOM 765 C CA . ALA A 1 96 ? -38.250 10.493 20.594 1.00 41.66 96 ALA A CA 1
ATOM 766 C C . ALA A 1 96 ? -38.886 10.578 21.987 1.00 41.66 96 ALA A C 1
ATOM 768 O O . ALA A 1 96 ? -38.962 9.576 22.691 1.00 41.66 96 ALA A O 1
ATOM 769 N N . GLY A 1 97 ? -39.409 11.755 22.346 1.00 35.41 97 GLY A N 1
ATOM 770 C CA . GLY A 1 97 ? -40.472 11.849 23.351 1.00 35.41 97 GLY A CA 1
ATOM 771 C C . GLY A 1 97 ? -40.326 12.947 24.402 1.00 35.41 97 GLY A C 1
ATOM 772 O O . GLY A 1 97 ? -39.901 12.681 25.513 1.00 35.41 97 GLY A O 1
ATOM 773 N N . LYS A 1 98 ? -40.758 14.162 24.040 1.00 41.00 98 LYS A N 1
ATOM 774 C CA . LYS A 1 98 ? -41.507 15.134 24.867 1.00 41.00 98 LYS A CA 1
ATOM 775 C C . LYS A 1 98 ? -41.305 15.096 26.397 1.00 41.00 98 LYS A C 1
ATOM 777 O O . LYS A 1 98 ? -41.855 14.233 27.070 1.00 41.00 98 LYS A O 1
ATOM 782 N N . GLN A 1 99 ? -40.803 16.198 26.958 1.00 38.56 99 GLN A N 1
ATOM 783 C CA . GLN A 1 99 ? -41.303 16.690 28.248 1.00 38.56 99 GLN A CA 1
ATOM 784 C C . GLN A 1 99 ? -41.826 18.123 28.109 1.00 38.56 99 GLN A C 1
ATOM 786 O O . GLN A 1 99 ? -41.091 19.101 28.000 1.00 38.56 99 GLN A O 1
ATOM 791 N N . GLN A 1 100 ? -43.156 18.211 28.064 1.00 38.06 100 GLN A N 1
ATOM 792 C CA . GLN A 1 100 ? -43.938 19.423 28.265 1.00 38.06 100 GLN A CA 1
ATOM 793 C C . GLN A 1 100 ? -43.930 19.811 29.757 1.00 38.06 100 GLN A C 1
ATOM 795 O O . GLN A 1 100 ? -44.157 18.966 30.611 1.00 38.06 100 GLN A O 1
ATOM 800 N N . LYS A 1 101 ? -43.753 21.114 30.021 1.00 35.22 101 LYS A N 1
ATOM 801 C CA . LYS A 1 101 ? -44.417 21.962 31.042 1.00 35.22 101 LYS A CA 1
ATOM 802 C C . LYS A 1 101 ? -44.970 21.320 32.338 1.00 35.22 101 LYS A C 1
ATOM 804 O O . LYS A 1 101 ? -45.977 20.622 32.281 1.00 35.22 101 LYS A O 1
ATOM 809 N N . LYS A 1 102 ? -44.537 21.869 33.488 1.00 34.47 102 LYS A N 1
ATOM 810 C CA . LYS A 1 102 ? -45.344 22.584 34.531 1.00 34.47 102 LYS A CA 1
ATOM 811 C C . LYS A 1 102 ? -44.400 23.009 35.681 1.00 34.47 102 LYS A C 1
ATOM 813 O O . LYS A 1 102 ? -43.704 22.156 36.202 1.00 34.47 102 LYS A O 1
ATOM 818 N N . LYS A 1 103 ? -44.156 24.300 35.975 1.00 36.88 103 LYS A N 1
ATOM 819 C CA . LYS A 1 103 ? -44.968 25.254 36.780 1.00 36.88 103 LYS A CA 1
ATOM 820 C C . LYS A 1 103 ? -45.576 24.617 38.041 1.00 36.88 103 LYS A C 1
ATOM 822 O O . LYS A 1 103 ? -46.608 23.965 37.916 1.00 36.88 103 LYS A O 1
ATOM 827 N N . LYS A 1 104 ? -45.048 24.914 39.229 1.00 38.16 104 LYS A N 1
ATOM 828 C CA . LYS A 1 104 ? -45.399 26.032 40.122 1.00 38.16 104 LYS A CA 1
ATOM 829 C C . LYS A 1 104 ? -44.452 26.037 41.316 1.00 38.16 104 LYS A C 1
ATOM 831 O O . LYS A 1 104 ? -44.033 24.926 41.694 1.00 38.16 104 LYS A O 1
#

InterPro domains:
  IPR019716 Large ribosomal subunit protein mL53 [PF10780] (5-55)
  IPR052473 Mitochondrial Large Ribosomal Subunit mL53 [PTHR33618] (2-87)

Organism: Dreissena polymorpha (NCBI:txid45954)

Foldseek 3Di:
DEKEDEPPDPQCPLSVVLVVVCPDPVNVVPDPDDYHYHYDNPRDFIWDWDQDPVRDIDIGRRSPPHNVRVVVVVVVVVVVVVVVPPDDDDDDPPPDDDDDDDDD